Protein AF-W2CV75-F1 (afdb_monomer)

Solvent-accessible surface area (backbone atoms only — not comparable to full-atom values): 5112 Å² total; per-residue (Å²): 135,90,60,78,47,75,50,76,39,63,49,98,86,70,48,42,72,39,35,32,40,33,32,74,87,77,74,43,76,44,50,18,65,79,79,32,78,85,46,17,26,63,50,55,36,42,29,78,74,73,42,75,64,88,86,58,74,85,80,63,63,65,66,58,53,53,51,49,52,56,52,52,65,68,67,68,64,84,84,77,77,134

Secondary structure (DSSP, 8-state):
--SEEEEEEE-TTS-EEEEEEEETTTTEEEEHHHH-GGGSHHHHHHHHTT---TTS-TTS-HHHHHHHHHHHHHH-------

Sequence (82 aa):
GHGIETVTRINAAGRLYGITFIDDANGIAVNGSRLGKGFAANVFNAYFVGGANPFIDEGWPKEKEERAAAVEELTESPNDIP

pLDDT: mean 83.47, std 16.37, range [44.19, 98.38]

Mean predicted aligned error: 12.1 Å

Organism: NCBI:txid1411021

Radius of gyration: 22.79 Å; Cα contacts (8 Å, |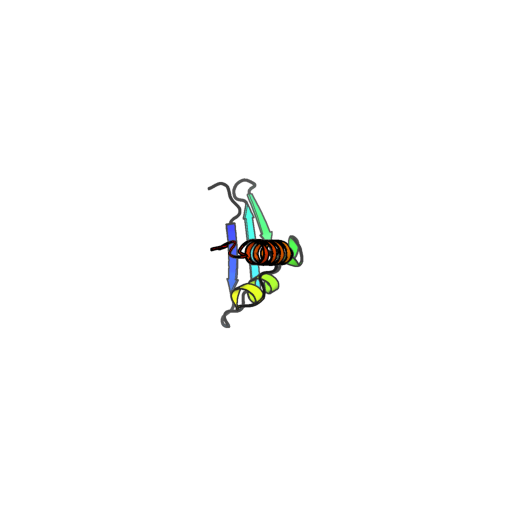Δi|>4): 85; chains: 1; bounding box: 74×24×34 Å

Foldseek 3Di:
DQDKDKDWDADPVRQTQWIWIAGPVVRDIGTLVVVHPCRGSVNVRCVVVPHDNPPDDPVPDPPVVVVVVVVVVVVPDDPPDD

Structure (mmCIF, N/CA/C/O backbone):
data_AF-W2CV75-F1
#
_entry.id   AF-W2CV75-F1
#
loop_
_atom_site.group_PDB
_atom_site.id
_atom_site.type_symbol
_atom_site.label_atom_id
_atom_site.label_alt_id
_atom_site.label_comp_id
_atom_site.label_asym_id
_atom_site.label_entity_id
_atom_site.label_seq_id
_atom_site.pdbx_PDB_ins_code
_atom_site.Cartn_x
_atom_site.Cartn_y
_atom_site.Cartn_z
_atom_site.occupancy
_atom_site.B_iso_or_equiv
_atom_site.auth_seq_id
_atom_site.auth_comp_id
_atom_site.auth_asym_id
_atom_site.auth_atom_id
_atom_site.pdbx_PDB_model_num
ATOM 1 N N . GLY A 1 1 ? -1.831 -11.824 16.355 1.00 54.28 1 GLY A N 1
ATOM 2 C CA . GLY A 1 1 ? -0.483 -11.273 16.136 1.00 54.28 1 GLY A CA 1
ATOM 3 C C . GLY A 1 1 ? -0.536 -9.792 16.429 1.00 54.28 1 GLY A C 1
ATOM 4 O O . GLY A 1 1 ? -1.593 -9.210 16.248 1.00 54.28 1 GLY A O 1
ATOM 5 N N . HIS A 1 2 ? 0.546 -9.197 16.923 1.00 69.50 2 HIS A N 1
ATOM 6 C CA . HIS A 1 2 ? 0.649 -7.742 17.053 1.00 69.50 2 HIS A CA 1
ATOM 7 C C . HIS A 1 2 ? 1.489 -7.250 15.874 1.00 69.50 2 HIS A C 1
ATOM 9 O O . HIS A 1 2 ? 2.693 -7.496 15.840 1.00 69.50 2 HIS A O 1
ATOM 15 N N . GLY A 1 3 ? 0.852 -6.658 14.868 1.00 86.19 3 GLY A N 1
ATOM 16 C CA . GLY A 1 3 ? 1.520 -6.204 13.653 1.00 86.19 3 GLY A CA 1
ATOM 17 C C . GLY A 1 3 ? 0.581 -5.410 12.753 1.00 86.19 3 GLY A C 1
ATOM 18 O O . GLY A 1 3 ? -0.618 -5.344 13.009 1.00 86.19 3 GLY A O 1
ATOM 19 N N . ILE A 1 4 ? 1.152 -4.804 11.713 1.00 94.00 4 ILE A N 1
ATOM 20 C CA . ILE A 1 4 ? 0.389 -4.122 10.670 1.00 94.00 4 ILE A CA 1
ATOM 21 C C . ILE A 1 4 ? 0.194 -5.090 9.507 1.00 94.00 4 ILE A C 1
ATOM 23 O O . ILE A 1 4 ? 1.165 -5.532 8.892 1.00 94.00 4 ILE A O 1
ATOM 27 N N . GL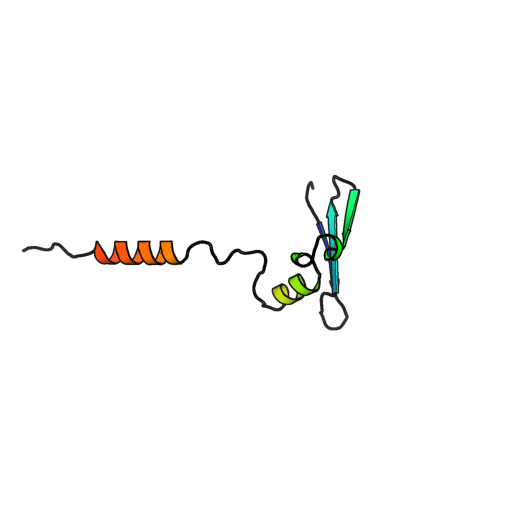U A 1 5 ? -1.058 -5.400 9.195 1.00 95.69 5 GLU A N 1
ATOM 28 C CA . GLU A 1 5 ? -1.431 -6.197 8.031 1.00 95.69 5 GLU A CA 1
ATOM 29 C C . GLU A 1 5 ? -1.730 -5.303 6.824 1.00 95.69 5 GLU A C 1
ATOM 31 O O . GLU A 1 5 ? -1.947 -4.093 6.947 1.00 95.69 5 GLU A O 1
ATOM 36 N N . THR A 1 6 ? -1.747 -5.897 5.628 1.00 96.25 6 THR A N 1
ATOM 37 C CA . THR A 1 6 ? -2.101 -5.171 4.405 1.00 96.25 6 THR A CA 1
ATOM 38 C C . THR A 1 6 ? -3.121 -5.924 3.566 1.00 96.25 6 THR A C 1
ATOM 40 O O . THR A 1 6 ? -3.032 -7.133 3.375 1.00 96.25 6 THR A O 1
ATOM 43 N N . VAL A 1 7 ? -4.076 -5.179 3.011 1.00 97.56 7 VAL A N 1
ATOM 44 C CA . VAL A 1 7 ? -5.021 -5.672 2.004 1.00 97.56 7 VAL A CA 1
ATOM 45 C C . VAL A 1 7 ? -4.738 -4.967 0.688 1.00 97.56 7 VAL A C 1
ATOM 47 O O . VAL A 1 7 ? -4.860 -3.741 0.588 1.00 97.56 7 VAL A O 1
ATOM 50 N N . THR A 1 8 ? -4.393 -5.741 -0.337 1.00 97.75 8 THR A N 1
ATOM 51 C CA . THR A 1 8 ? -4.157 -5.248 -1.695 1.00 97.75 8 THR A CA 1
ATOM 52 C C . THR A 1 8 ? -5.386 -5.467 -2.573 1.00 97.75 8 THR A C 1
ATOM 54 O O . THR A 1 8 ? -6.146 -6.420 -2.410 1.00 97.75 8 THR A O 1
ATOM 57 N N . ARG A 1 9 ? -5.619 -4.543 -3.506 1.00 98.00 9 ARG A N 1
ATOM 58 C CA . ARG A 1 9 ? -6.678 -4.644 -4.515 1.00 98.00 9 ARG A CA 1
ATOM 59 C C . ARG A 1 9 ? -6.040 -4.584 -5.890 1.00 98.00 9 ARG A C 1
ATOM 61 O O . ARG A 1 9 ? -5.356 -3.609 -6.212 1.00 98.00 9 ARG A O 1
ATOM 68 N N . ILE A 1 10 ? -6.266 -5.632 -6.673 1.00 97.81 10 ILE A N 1
ATOM 69 C CA . ILE A 1 10 ? -5.665 -5.850 -7.987 1.00 97.81 10 ILE A CA 1
ATOM 70 C C . ILE A 1 10 ? -6.793 -5.952 -9.012 1.00 97.81 10 ILE A C 1
ATOM 72 O O . ILE A 1 10 ? -7.823 -6.569 -8.745 1.00 97.81 10 ILE A O 1
ATOM 76 N N . ASN A 1 11 ? -6.643 -5.287 -10.156 1.00 97.56 11 ASN A N 1
ATOM 77 C CA . ASN A 1 11 ? -7.635 -5.349 -11.229 1.00 97.56 11 ASN A CA 1
ATOM 78 C C . ASN A 1 11 ? -7.400 -6.560 -12.155 1.00 97.56 11 ASN A C 1
ATOM 80 O O . ASN A 1 11 ? -6.406 -7.269 -12.033 1.00 97.56 11 ASN A O 1
ATOM 84 N N . ALA A 1 12 ? -8.290 -6.768 -13.131 1.00 98.25 12 ALA A N 1
ATOM 85 C CA . ALA A 1 12 ? -8.191 -7.887 -14.077 1.00 98.25 12 ALA A CA 1
ATOM 86 C C . ALA A 1 12 ? -6.902 -7.892 -14.928 1.00 98.25 12 ALA A C 1
ATOM 88 O O . ALA A 1 12 ? -6.509 -8.938 -15.429 1.00 98.25 12 ALA A O 1
ATOM 89 N N . ALA A 1 13 ? -6.235 -6.744 -15.077 1.00 96.50 13 ALA A N 1
ATOM 90 C CA . ALA A 1 13 ? -4.965 -6.618 -15.790 1.00 96.50 13 ALA A CA 1
ATOM 91 C C . ALA A 1 13 ? -3.738 -6.848 -14.885 1.00 96.50 13 ALA A C 1
ATOM 93 O O . ALA A 1 13 ? -2.614 -6.589 -15.304 1.00 96.50 13 ALA A O 1
ATOM 94 N N . GLY A 1 14 ? -3.934 -7.264 -13.628 1.00 95.81 14 GLY A N 1
ATOM 95 C CA . GLY A 1 14 ? -2.849 -7.490 -12.671 1.00 95.81 14 GLY A CA 1
ATOM 96 C C . GLY A 1 14 ? -2.291 -6.217 -12.026 1.00 95.81 14 GLY A C 1
ATOM 97 O O . GLY A 1 14 ? -1.346 -6.294 -11.246 1.00 95.81 14 GLY A O 1
ATOM 98 N N . ARG A 1 15 ? -2.874 -5.039 -12.290 1.00 96.56 15 ARG A N 1
ATOM 99 C CA . ARG A 1 15 ? -2.428 -3.779 -11.681 1.00 96.56 15 ARG A CA 1
ATOM 100 C C . ARG A 1 15 ? -2.965 -3.656 -10.260 1.00 96.56 15 ARG A C 1
ATOM 102 O O . ARG A 1 15 ? -4.183 -3.621 -10.055 1.00 96.56 15 ARG A O 1
ATOM 109 N N . LEU A 1 16 ? -2.062 -3.479 -9.299 1.00 98.06 16 LEU A N 1
ATOM 110 C CA . LEU A 1 16 ? -2.407 -3.076 -7.941 1.00 98.06 16 LEU A CA 1
ATOM 111 C C . LEU A 1 16 ? -2.883 -1.616 -7.968 1.00 98.06 16 LEU A C 1
ATOM 113 O O . LEU A 1 16 ? -2.162 -0.704 -8.379 1.00 98.06 16 LEU A O 1
ATOM 117 N N . TYR A 1 17 ? -4.127 -1.392 -7.551 1.00 96.94 17 TYR A N 1
ATOM 118 C CA . TYR A 1 17 ? -4.775 -0.076 -7.582 1.00 96.94 17 TYR A CA 1
ATOM 119 C C . TYR A 1 17 ? -5.216 0.412 -6.200 1.00 96.94 17 TYR A C 1
ATOM 121 O O . TYR A 1 17 ? -5.552 1.585 -6.040 1.00 96.94 17 TYR A O 1
ATOM 129 N N . GLY A 1 18 ? -5.190 -0.458 -5.192 1.00 98.00 18 GLY A N 1
ATOM 130 C CA . GLY A 1 18 ? -5.482 -0.102 -3.811 1.00 98.00 18 GLY A CA 1
ATOM 131 C C . GLY A 1 18 ? -4.610 -0.884 -2.841 1.00 98.00 18 GLY A C 1
ATOM 132 O O . GLY A 1 18 ? -4.328 -2.059 -3.062 1.00 98.00 18 GLY A O 1
ATOM 133 N N . ILE A 1 19 ? -4.222 -0.227 -1.753 1.00 98.25 19 ILE A N 1
ATOM 134 C CA . ILE A 1 19 ? -3.581 -0.848 -0.596 1.00 98.25 19 ILE A CA 1
ATOM 135 C C . ILE A 1 19 ? -4.163 -0.221 0.674 1.00 98.25 19 ILE A C 1
ATOM 137 O O . ILE A 1 19 ? -4.348 1.000 0.740 1.00 98.25 19 ILE A O 1
ATOM 141 N N . THR A 1 20 ? -4.503 -1.050 1.654 1.00 98.38 20 THR A N 1
ATOM 142 C CA . THR A 1 20 ? -5.012 -0.641 2.968 1.00 98.38 20 THR A CA 1
ATOM 143 C C . THR A 1 20 ? -4.136 -1.276 4.038 1.00 98.38 20 THR A C 1
ATOM 145 O O . THR A 1 20 ? -3.881 -2.472 3.958 1.00 98.38 20 THR A O 1
ATOM 148 N N . PHE A 1 21 ? -3.697 -0.484 5.012 1.00 97.50 21 PHE A N 1
ATOM 149 C CA . PHE A 1 21 ? -2.940 -0.925 6.182 1.00 97.50 21 PHE A CA 1
ATOM 150 C C . PHE A 1 21 ? -3.899 -1.101 7.355 1.00 97.50 21 PHE A C 1
ATOM 152 O O . PHE A 1 21 ? -4.745 -0.228 7.575 1.00 97.50 21 PHE A O 1
ATOM 159 N N . ILE A 1 22 ? -3.782 -2.220 8.061 1.00 97.44 22 ILE A N 1
ATOM 160 C CA . ILE A 1 22 ? -4.665 -2.605 9.160 1.00 97.44 22 ILE A CA 1
ATOM 161 C C . ILE A 1 22 ? -3.816 -2.803 10.410 1.00 97.44 22 ILE A C 1
ATOM 163 O O . ILE A 1 22 ? -2.878 -3.593 10.411 1.00 97.44 22 ILE A O 1
ATOM 167 N N . ASP A 1 23 ? -4.148 -2.060 11.454 1.00 95.81 23 ASP A N 1
ATOM 168 C CA . ASP A 1 23 ? -3.616 -2.231 12.796 1.00 95.81 23 ASP A CA 1
ATOM 169 C C . ASP A 1 23 ? -4.712 -2.837 13.673 1.00 95.81 23 ASP A C 1
ATOM 171 O O . ASP A 1 23 ? -5.610 -2.132 14.145 1.00 95.81 23 ASP A O 1
ATOM 175 N N . ASP A 1 24 ? -4.638 -4.150 13.879 1.00 91.75 24 ASP A N 1
ATOM 176 C CA . ASP A 1 24 ? -5.613 -4.884 14.689 1.00 91.75 24 ASP A CA 1
ATOM 177 C C . ASP A 1 24 ? -5.533 -4.521 16.174 1.00 91.75 24 ASP A C 1
ATOM 179 O O . ASP A 1 24 ? -6.535 -4.602 16.884 1.00 91.75 24 ASP A O 1
ATOM 183 N N . ALA A 1 25 ? -4.360 -4.098 16.658 1.00 92.81 25 ALA A N 1
ATOM 184 C CA . ALA A 1 25 ? -4.186 -3.719 18.055 1.00 92.81 25 ALA A CA 1
ATOM 185 C C . ALA A 1 25 ? -4.912 -2.404 18.368 1.00 92.81 25 ALA A C 1
ATOM 187 O O . ALA A 1 25 ? -5.464 -2.249 19.457 1.00 92.81 25 ALA A O 1
ATOM 188 N N . ASN A 1 26 ? -4.936 -1.481 17.405 1.00 93.62 26 ASN A N 1
ATOM 189 C CA . ASN A 1 26 ? -5.577 -0.176 17.551 1.00 93.62 26 ASN A CA 1
ATOM 190 C C . ASN A 1 26 ? -6.954 -0.079 16.865 1.00 93.62 26 ASN A C 1
ATOM 192 O O . ASN A 1 26 ? -7.622 0.947 16.990 1.00 93.62 26 ASN A O 1
ATOM 196 N N . GLY A 1 27 ? -7.399 -1.118 16.147 1.00 93.81 27 GLY A N 1
ATOM 197 C CA . GLY A 1 27 ? -8.665 -1.115 15.403 1.00 93.81 27 GLY A CA 1
ATOM 198 C C . GLY A 1 27 ? -8.683 -0.108 14.247 1.00 93.81 27 GLY A C 1
ATOM 199 O O . GLY A 1 27 ? -9.725 0.476 13.939 1.00 93.81 27 GLY A O 1
ATOM 200 N N . ILE A 1 28 ? -7.526 0.143 13.630 1.00 95.25 28 ILE A N 1
ATOM 201 C CA . ILE A 1 28 ? -7.337 1.182 12.614 1.00 95.25 28 ILE A CA 1
ATOM 202 C C . ILE A 1 28 ? -7.178 0.537 11.236 1.00 95.25 28 ILE A C 1
ATOM 204 O O . ILE A 1 28 ? -6.349 -0.344 11.046 1.00 95.25 28 ILE A O 1
ATOM 208 N N . ALA A 1 29 ? -7.912 1.040 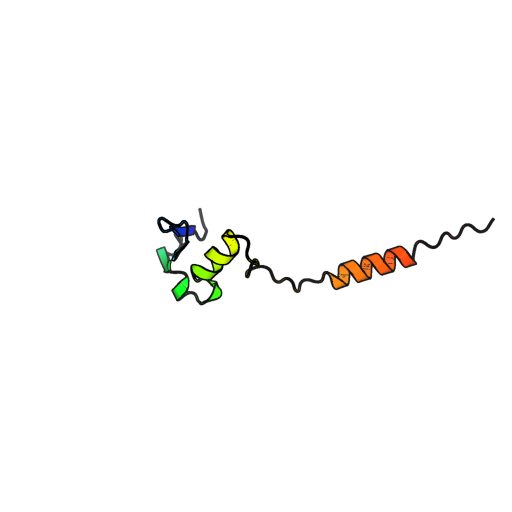10.242 1.00 97.00 29 ALA A N 1
ATOM 209 C CA . ALA A 1 29 ? -7.717 0.685 8.839 1.00 97.00 29 ALA A CA 1
ATOM 210 C C . ALA A 1 29 ? -7.568 1.949 7.984 1.00 97.00 29 ALA A C 1
ATOM 212 O O . ALA A 1 29 ? -8.471 2.790 7.921 1.00 97.00 29 ALA A O 1
ATOM 213 N N . VAL A 1 30 ? -6.432 2.093 7.297 1.00 98.06 30 VAL A N 1
ATOM 214 C CA . VAL A 1 30 ? -6.106 3.301 6.526 1.00 98.06 30 VAL A CA 1
ATOM 215 C C . VAL A 1 30 ? -5.672 2.940 5.113 1.00 98.06 30 VAL A C 1
ATOM 217 O O . VAL A 1 30 ? -4.762 2.145 4.897 1.00 98.06 30 VAL A O 1
ATOM 220 N N . ASN A 1 31 ? -6.308 3.558 4.116 1.00 97.81 31 ASN A N 1
ATOM 221 C CA . ASN A 1 31 ? -5.839 3.475 2.733 1.00 97.81 31 ASN A CA 1
ATOM 222 C C . ASN A 1 31 ? -4.453 4.111 2.622 1.00 97.81 31 ASN A C 1
ATOM 224 O O . ASN A 1 31 ? -4.269 5.237 3.076 1.00 97.81 31 ASN A O 1
ATOM 228 N N . GLY A 1 32 ? -3.509 3.447 1.958 1.00 97.75 32 GLY A N 1
ATOM 229 C CA . GLY A 1 32 ? -2.123 3.914 1.884 1.00 97.75 32 GLY A CA 1
ATOM 230 C C . GLY A 1 32 ? -1.976 5.328 1.314 1.00 97.75 32 GLY A C 1
ATOM 231 O O . GLY A 1 32 ? -1.184 6.118 1.815 1.00 97.75 32 GLY A O 1
ATOM 232 N N . SER A 1 33 ? -2.837 5.726 0.372 1.00 96.50 33 SER A N 1
ATOM 233 C CA . SER A 1 33 ? -2.866 7.101 -0.154 1.00 96.50 33 SER A CA 1
ATOM 234 C C . SER A 1 33 ? -3.151 8.180 0.900 1.00 96.50 33 SER A C 1
ATOM 236 O O . SER A 1 33 ? -2.799 9.336 0.680 1.00 96.50 33 SER A O 1
ATOM 238 N N . ARG A 1 34 ? -3.762 7.825 2.040 1.00 97.44 34 ARG A N 1
ATOM 239 C CA . ARG A 1 34 ? -3.975 8.728 3.183 1.00 97.44 34 ARG A CA 1
ATOM 240 C C . ARG A 1 34 ? -2.754 8.833 4.101 1.00 97.44 34 ARG A C 1
ATOM 242 O O . ARG A 1 34 ? -2.645 9.823 4.809 1.00 97.44 34 ARG A O 1
ATOM 249 N N . LEU A 1 35 ? -1.855 7.846 4.084 1.00 95.88 35 LEU A N 1
ATOM 250 C CA . LEU A 1 35 ? -0.599 7.868 4.847 1.00 95.88 35 LEU A CA 1
ATOM 251 C C . LEU A 1 35 ? 0.497 8.670 4.131 1.00 95.88 35 LEU A C 1
ATOM 253 O O . LEU A 1 35 ? 1.432 9.149 4.762 1.00 95.88 35 LEU A O 1
ATOM 257 N N . GLY A 1 36 ? 0.381 8.839 2.811 1.00 94.69 36 GLY A N 1
ATOM 258 C CA . GLY A 1 36 ? 1.271 9.678 2.013 1.00 94.69 36 GLY A CA 1
ATOM 259 C C . GLY A 1 36 ? 1.598 9.072 0.652 1.00 94.69 36 GLY A C 1
ATOM 260 O O . GLY A 1 36 ? 1.212 7.947 0.335 1.00 94.69 36 GLY A O 1
ATOM 261 N N . LYS A 1 37 ? 2.343 9.822 -0.171 1.00 91.88 37 LYS A N 1
ATOM 262 C CA . LYS A 1 37 ? 2.687 9.406 -1.544 1.00 91.88 37 LYS A CA 1
ATOM 263 C C . LYS A 1 37 ? 3.522 8.123 -1.587 1.00 91.88 37 LYS A C 1
ATOM 265 O O . LYS A 1 37 ? 3.286 7.308 -2.467 1.00 91.88 37 LYS A O 1
ATOM 270 N N . GLY A 1 38 ? 4.430 7.918 -0.628 1.00 93.62 38 GLY A N 1
ATOM 271 C CA . GLY A 1 38 ? 5.252 6.701 -0.534 1.00 93.62 38 GLY A CA 1
ATOM 272 C C . GLY A 1 38 ? 4.460 5.432 -0.200 1.00 93.62 38 GLY A C 1
ATOM 273 O O . GLY A 1 38 ? 4.906 4.334 -0.503 1.00 93.62 38 GLY A O 1
ATOM 274 N N . PHE A 1 39 ? 3.256 5.577 0.359 1.00 95.56 39 PHE A N 1
ATOM 275 C CA . PHE A 1 39 ? 2.382 4.460 0.726 1.00 95.56 39 PHE A CA 1
ATOM 276 C C . PHE A 1 39 ? 1.267 4.218 -0.301 1.00 95.56 39 PHE A C 1
ATOM 278 O O . PHE A 1 39 ? 0.373 3.399 -0.087 1.00 95.56 39 PHE A O 1
ATOM 285 N N . ALA A 1 40 ? 1.273 4.946 -1.417 1.00 96.31 40 ALA A N 1
ATOM 286 C CA . ALA A 1 40 ? 0.244 4.823 -2.432 1.00 96.31 40 ALA A CA 1
ATOM 287 C C . ALA A 1 40 ? 0.399 3.530 -3.250 1.00 96.31 40 ALA A C 1
ATOM 289 O O . ALA A 1 40 ? 1.494 3.039 -3.511 1.00 96.31 40 ALA A O 1
ATOM 290 N N . ALA A 1 41 ? -0.735 3.002 -3.710 1.00 97.44 41 ALA A N 1
ATOM 291 C CA . ALA A 1 41 ? -0.829 1.767 -4.486 1.00 97.44 41 ALA A CA 1
ATOM 292 C C . ALA A 1 41 ? 0.105 1.723 -5.712 1.00 97.44 41 ALA A C 1
ATOM 294 O O . ALA A 1 41 ? 0.672 0.684 -6.030 1.00 97.44 41 ALA A O 1
ATOM 295 N N . ASN A 1 42 ? 0.298 2.854 -6.394 1.00 96.19 42 ASN A N 1
ATOM 296 C CA . ASN A 1 42 ? 1.175 2.946 -7.562 1.00 96.19 42 ASN A CA 1
ATOM 297 C C . ASN A 1 42 ? 2.655 2.701 -7.228 1.00 96.19 42 ASN A C 1
ATOM 299 O O . ASN A 1 42 ? 3.360 2.148 -8.066 1.00 96.19 42 ASN A O 1
ATOM 303 N N . VAL A 1 43 ? 3.104 3.084 -6.030 1.00 96.00 43 VAL A 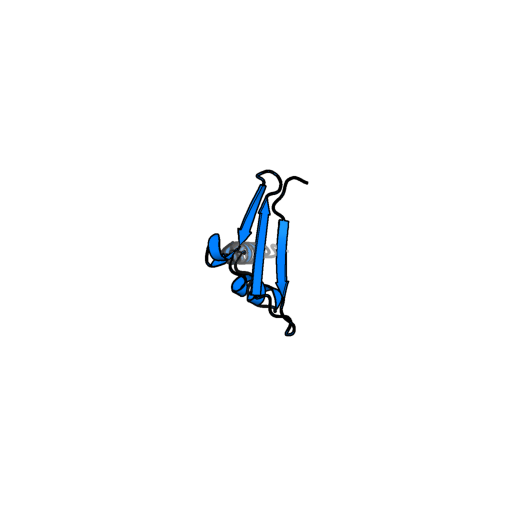N 1
ATOM 304 C CA . VAL A 1 43 ? 4.482 2.880 -5.568 1.00 96.00 43 VAL A CA 1
ATOM 305 C C . VAL A 1 43 ? 4.758 1.387 -5.399 1.00 96.00 43 VAL A C 1
ATOM 307 O O . VAL A 1 43 ? 5.686 0.855 -6.003 1.00 96.00 43 VAL A O 1
ATOM 310 N N . PHE A 1 44 ? 3.881 0.684 -4.680 1.00 95.81 44 PHE A N 1
ATOM 311 C CA . PHE A 1 44 ? 3.973 -0.770 -4.522 1.00 95.81 44 PHE A CA 1
ATOM 312 C C . PHE A 1 44 ? 3.791 -1.514 -5.844 1.00 95.81 44 PHE A C 1
ATOM 314 O O . PHE A 1 44 ? 4.511 -2.469 -6.109 1.00 95.81 44 PHE A O 1
ATOM 321 N N . ASN A 1 45 ? 2.866 -1.064 -6.700 1.00 96.62 45 ASN A N 1
ATOM 322 C CA . ASN A 1 45 ? 2.699 -1.648 -8.027 1.00 96.62 45 ASN A CA 1
ATOM 323 C C . ASN A 1 45 ? 4.000 -1.573 -8.830 1.00 96.62 45 ASN A C 1
ATOM 325 O O . ASN A 1 45 ? 4.390 -2.574 -9.413 1.00 96.62 45 ASN A O 1
ATOM 329 N N . ALA A 1 46 ? 4.657 -0.407 -8.865 1.00 95.44 46 ALA A N 1
ATOM 330 C CA . ALA A 1 46 ? 5.919 -0.226 -9.579 1.00 95.44 46 ALA A CA 1
ATOM 331 C C . ALA A 1 46 ? 7.012 -1.154 -9.036 1.00 95.44 46 ALA A C 1
ATOM 333 O O . ALA A 1 46 ? 7.696 -1.800 -9.822 1.00 95.44 46 ALA A 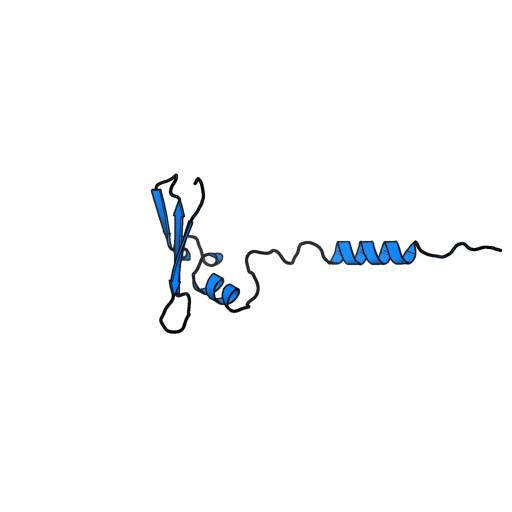O 1
ATOM 334 N N . TYR A 1 47 ? 7.123 -1.277 -7.713 1.00 94.06 47 TYR A N 1
ATOM 335 C CA . TYR A 1 47 ? 8.077 -2.187 -7.085 1.00 94.06 47 TYR A CA 1
ATOM 336 C C . TYR A 1 47 ? 7.813 -3.661 -7.445 1.00 94.06 47 TYR A C 1
ATOM 338 O O . TYR A 1 47 ? 8.707 -4.348 -7.932 1.00 94.06 47 TYR A O 1
ATOM 346 N N . PHE A 1 48 ? 6.579 -4.150 -7.286 1.00 92.44 48 PHE A N 1
ATOM 347 C CA . PHE A 1 48 ? 6.257 -5.564 -7.523 1.00 92.44 48 PHE A CA 1
ATOM 348 C C . PHE A 1 48 ? 6.363 -6.002 -8.988 1.00 92.44 48 PHE A C 1
ATOM 350 O O . PHE A 1 48 ? 6.523 -7.191 -9.247 1.00 92.44 48 PHE A O 1
ATOM 357 N N . VAL A 1 49 ? 6.311 -5.069 -9.945 1.00 94.19 49 VAL A N 1
ATOM 358 C CA . VAL A 1 49 ? 6.557 -5.365 -11.369 1.00 94.19 49 VAL A CA 1
ATOM 359 C C . VAL A 1 49 ? 8.032 -5.218 -11.771 1.00 94.19 49 VAL A C 1
ATOM 361 O O . VAL A 1 49 ? 8.338 -5.172 -12.960 1.00 94.19 49 VAL A O 1
ATOM 364 N N . GLY A 1 50 ? 8.949 -5.150 -10.799 1.00 91.94 50 GLY A N 1
ATOM 365 C CA . GLY A 1 50 ? 10.398 -5.113 -11.024 1.00 91.94 50 GLY A CA 1
ATOM 366 C C . GLY A 1 50 ? 11.016 -3.713 -11.038 1.00 91.94 50 GLY A C 1
ATOM 367 O O . GLY A 1 50 ? 12.155 -3.556 -11.468 1.00 91.94 50 GLY A O 1
ATOM 368 N N . GLY A 1 51 ? 10.284 -2.689 -10.598 1.00 90.75 51 GLY A N 1
ATOM 369 C CA . GLY A 1 51 ? 10.833 -1.350 -10.390 1.00 90.75 51 GLY A CA 1
ATOM 370 C C . GLY A 1 51 ? 11.736 -1.264 -9.157 1.00 90.75 51 GLY A C 1
ATOM 371 O O . GLY A 1 51 ? 11.769 -2.166 -8.320 1.00 90.75 51 GLY A O 1
ATOM 372 N N . ALA A 1 52 ? 12.449 -0.140 -9.031 1.00 88.69 52 ALA A N 1
ATOM 373 C CA . ALA A 1 52 ? 13.290 0.142 -7.870 1.00 88.69 52 ALA A CA 1
ATOM 374 C C . ALA A 1 52 ? 12.481 0.050 -6.567 1.00 88.69 52 ALA A C 1
ATOM 376 O O . ALA A 1 52 ? 11.332 0.496 -6.511 1.00 88.69 52 ALA A O 1
ATOM 377 N N . ASN A 1 53 ? 13.082 -0.525 -5.524 1.00 88.25 53 ASN A N 1
ATOM 378 C CA . ASN A 1 53 ? 12.467 -0.580 -4.205 1.00 88.25 53 ASN A CA 1
ATOM 379 C C . ASN A 1 53 ? 12.600 0.802 -3.538 1.00 88.25 53 ASN A C 1
ATOM 381 O O . ASN A 1 53 ? 13.706 1.203 -3.194 1.00 88.25 53 ASN A O 1
ATOM 385 N N . PRO A 1 54 ? 11.501 1.542 -3.323 1.00 84.12 54 PRO A N 1
ATOM 386 C CA . PRO A 1 54 ? 11.561 2.897 -2.780 1.00 84.12 54 PRO A CA 1
ATOM 387 C C . PRO A 1 54 ? 11.752 2.926 -1.256 1.00 84.12 54 PRO A C 1
ATOM 389 O O . PRO A 1 54 ? 11.811 4.004 -0.672 1.00 84.12 54 PRO A O 1
ATOM 392 N N . PHE A 1 55 ? 11.781 1.759 -0.604 1.00 83.31 55 PHE A N 1
ATOM 393 C CA . PHE A 1 55 ? 11.906 1.617 0.848 1.00 83.31 55 PHE A CA 1
ATOM 394 C C . PHE A 1 55 ? 13.321 1.244 1.297 1.00 83.31 55 PHE A C 1
ATOM 396 O O . PHE A 1 55 ? 13.579 1.195 2.497 1.00 83.31 55 PHE A O 1
ATOM 403 N N . ILE A 1 56 ? 14.225 0.970 0.355 1.00 82.94 56 ILE A N 1
ATOM 404 C CA . ILE A 1 56 ? 15.653 0.830 0.638 1.00 82.94 56 ILE A CA 1
ATOM 405 C C . ILE A 1 56 ? 16.334 2.164 0.351 1.00 82.94 56 ILE A C 1
ATOM 407 O O . ILE A 1 56 ? 16.127 2.772 -0.696 1.00 82.94 56 ILE A O 1
ATOM 411 N N . ASP A 1 57 ? 17.138 2.622 1.301 1.00 71.50 57 ASP A N 1
ATOM 412 C CA . ASP A 1 57 ? 18.070 3.711 1.056 1.00 71.50 57 ASP A CA 1
ATOM 413 C C . ASP A 1 57 ? 19.308 3.116 0.376 1.00 71.50 57 ASP A C 1
ATOM 415 O O . ASP A 1 57 ? 20.152 2.493 1.022 1.00 71.50 57 ASP A O 1
ATOM 419 N N . GLU A 1 58 ? 19.400 3.256 -0.949 1.00 60.34 58 GLU A N 1
ATOM 420 C CA . GLU A 1 58 ? 20.583 2.836 -1.714 1.00 60.34 58 GLU A CA 1
ATOM 421 C C . GLU A 1 58 ? 21.848 3.649 -1.348 1.00 60.34 58 GLU A C 1
ATOM 423 O O . GLU A 1 58 ? 22.932 3.347 -1.845 1.00 60.34 58 GLU A O 1
ATOM 428 N N . GLY A 1 59 ? 21.737 4.655 -0.465 1.00 53.84 59 GLY A N 1
ATOM 429 C CA . GLY A 1 59 ? 22.833 5.476 0.057 1.00 53.84 59 GLY A CA 1
ATOM 430 C C . GLY A 1 59 ? 23.637 4.870 1.218 1.00 53.84 59 GLY A C 1
ATOM 431 O O . GLY A 1 59 ? 24.561 5.518 1.713 1.00 53.84 59 GLY A O 1
ATOM 432 N N . TRP A 1 60 ? 23.343 3.646 1.669 1.00 44.19 60 TRP A N 1
ATOM 433 C CA . TRP A 1 60 ? 24.196 2.941 2.639 1.00 44.19 60 TRP A CA 1
ATOM 434 C C . TRP A 1 60 ? 25.444 2.361 1.931 1.00 44.19 60 TRP A C 1
ATOM 436 O O . TRP A 1 60 ? 25.317 1.759 0.865 1.00 44.19 60 TRP A O 1
ATOM 446 N N . PRO A 1 61 ? 26.675 2.580 2.435 1.00 53.38 61 PRO A N 1
ATOM 447 C CA . PRO A 1 61 ? 27.798 2.919 1.564 1.00 53.38 61 PRO A CA 1
ATOM 448 C C . PRO A 1 61 ? 28.437 1.708 0.876 1.00 53.38 61 PRO A C 1
ATOM 450 O O . PRO A 1 61 ? 29.291 1.046 1.465 1.00 53.38 61 PRO A O 1
ATOM 453 N N . LYS A 1 62 ? 28.155 1.529 -0.421 1.00 57.94 62 LYS A N 1
ATOM 454 C CA . LYS A 1 62 ? 29.028 0.751 -1.323 1.00 57.94 62 LYS A CA 1
ATOM 455 C C . LYS A 1 62 ? 30.444 1.342 -1.398 1.00 57.94 62 LYS A C 1
ATOM 457 O O . LYS A 1 62 ? 31.409 0.602 -1.514 1.00 57.94 62 LYS A O 1
ATOM 462 N N . GLU A 1 63 ? 30.587 2.656 -1.199 1.00 58.22 63 GLU A N 1
ATOM 463 C CA . GLU A 1 63 ? 31.887 3.348 -1.175 1.00 58.22 63 GLU A CA 1
ATOM 464 C C . GLU A 1 63 ? 32.793 2.937 0.000 1.00 58.22 63 GLU A C 1
ATOM 466 O O . GLU A 1 63 ? 34.016 2.971 -0.128 1.00 58.22 63 GLU A O 1
ATOM 471 N N . LYS A 1 64 ? 32.231 2.570 1.167 1.00 58.16 64 LYS A N 1
ATOM 472 C CA . LYS A 1 64 ? 33.042 2.082 2.302 1.00 58.16 64 LYS A CA 1
ATOM 473 C C . LYS A 1 64 ? 33.534 0.663 2.061 1.00 58.16 64 LYS A C 1
ATOM 475 O O . LYS A 1 64 ? 34.632 0.347 2.500 1.00 58.16 64 LYS A O 1
ATOM 480 N N . GLU A 1 65 ? 32.736 -0.153 1.382 1.00 63.16 65 GLU A N 1
ATOM 481 C CA . GLU A 1 65 ? 33.091 -1.520 1.006 1.00 63.16 65 GLU A CA 1
ATOM 482 C C . GLU A 1 65 ? 34.133 -1.521 -0.122 1.00 63.16 65 GLU A C 1
ATOM 484 O O . GLU A 1 65 ? 35.151 -2.189 0.009 1.00 63.16 65 GLU A O 1
ATOM 489 N N . GLU A 1 66 ? 33.985 -0.663 -1.140 1.00 62.78 66 GLU A N 1
ATOM 490 C CA . GLU A 1 66 ? 35.013 -0.447 -2.174 1.00 62.78 66 GLU A CA 1
ATOM 491 C C . GLU A 1 66 ? 36.307 0.149 -1.601 1.00 62.78 66 GLU A C 1
ATOM 493 O O . GLU A 1 66 ? 37.396 -0.290 -1.964 1.00 62.78 66 GLU A O 1
ATOM 498 N N . ARG A 1 67 ? 36.229 1.113 -0.668 1.00 61.72 67 ARG A N 1
ATOM 499 C CA . ARG A 1 67 ? 37.426 1.623 0.027 1.00 61.72 67 ARG A CA 1
ATOM 500 C C . ARG A 1 67 ? 38.079 0.566 0.910 1.00 61.72 67 ARG A C 1
ATOM 502 O O . ARG A 1 67 ? 39.300 0.549 0.977 1.00 61.72 67 ARG A O 1
ATOM 509 N N . ALA A 1 68 ? 37.308 -0.268 1.604 1.00 65.69 68 ALA A N 1
ATOM 510 C CA . ALA A 1 68 ? 37.858 -1.341 2.429 1.00 65.69 68 ALA A CA 1
ATOM 511 C C . ALA A 1 68 ? 38.541 -2.409 1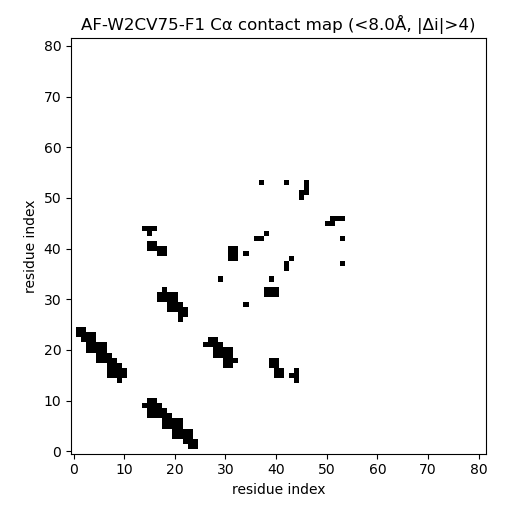.562 1.00 65.69 68 ALA A C 1
ATOM 513 O O . ALA A 1 68 ? 39.684 -2.757 1.842 1.00 65.69 68 ALA A O 1
ATOM 514 N N . ALA A 1 69 ? 37.902 -2.825 0.464 1.00 70.12 69 ALA A N 1
ATOM 515 C CA . ALA A 1 69 ? 38.463 -3.774 -0.494 1.00 70.12 69 ALA A CA 1
ATOM 516 C C . ALA A 1 69 ? 39.746 -3.243 -1.161 1.00 70.12 69 ALA A C 1
ATOM 518 O O . ALA A 1 69 ? 40.740 -3.958 -1.235 1.00 70.12 69 ALA A O 1
ATOM 519 N N . ALA A 1 70 ? 39.771 -1.966 -1.562 1.00 71.44 70 ALA A N 1
ATOM 520 C CA . ALA A 1 70 ? 40.967 -1.344 -2.136 1.00 71.44 70 ALA A CA 1
ATOM 521 C C . ALA A 1 70 ? 42.115 -1.184 -1.119 1.00 71.44 70 ALA A C 1
ATOM 523 O O . ALA A 1 70 ? 43.284 -1.177 -1.499 1.00 71.44 70 ALA A O 1
ATOM 524 N N . VAL A 1 71 ? 41.806 -1.029 0.175 1.00 68.12 71 VAL A N 1
ATOM 525 C CA . VAL A 1 71 ? 42.821 -0.966 1.241 1.00 68.12 71 VAL A CA 1
ATOM 526 C C . VAL A 1 71 ? 43.393 -2.355 1.531 1.00 68.12 71 VAL A C 1
ATOM 528 O O . VAL A 1 71 ? 44.596 -2.460 1.745 1.00 68.12 71 VAL A O 1
ATOM 531 N N . GLU A 1 72 ? 42.572 -3.405 1.493 1.00 67.69 72 GLU A N 1
ATOM 532 C CA . GLU A 1 72 ? 43.004 -4.793 1.698 1.00 67.69 72 GLU A CA 1
ATOM 533 C C . GLU A 1 72 ? 43.923 -5.274 0.558 1.00 67.69 72 GLU A C 1
ATOM 535 O O . GLU A 1 72 ? 45.019 -5.768 0.829 1.00 67.69 72 GLU A O 1
ATOM 540 N N . GLU A 1 73 ? 43.573 -4.972 -0.699 1.00 68.06 73 GLU A N 1
ATOM 541 C CA . GLU A 1 73 ? 44.393 -5.269 -1.889 1.00 68.06 73 GLU A CA 1
ATOM 542 C C . GLU A 1 73 ? 45.770 -4.571 -1.863 1.00 68.06 73 GLU A C 1
ATOM 544 O O . GLU A 1 73 ? 46.770 -5.128 -2.310 1.00 68.06 73 GLU A O 1
ATOM 549 N N . LEU A 1 74 ? 45.865 -3.370 -1.278 1.00 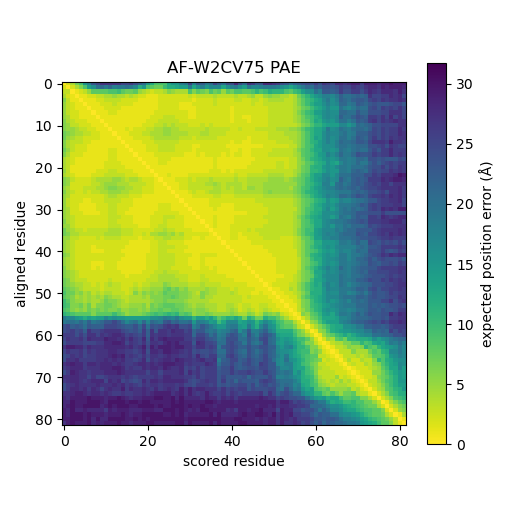63.03 74 LEU A N 1
ATOM 550 C CA . LEU A 1 74 ? 47.136 -2.648 -1.119 1.00 63.03 74 LEU A CA 1
ATOM 551 C C . LEU A 1 74 ? 48.001 -3.167 0.042 1.00 63.03 74 LEU A C 1
ATOM 553 O O . LEU A 1 74 ? 49.190 -2.843 0.103 1.00 63.03 74 LEU A O 1
ATOM 557 N N . THR A 1 75 ? 47.430 -3.936 0.973 1.00 62.94 75 THR A N 1
ATOM 558 C CA . THR A 1 75 ? 48.168 -4.513 2.112 1.00 62.94 75 THR A CA 1
ATOM 559 C C . THR A 1 75 ? 48.725 -5.910 1.838 1.00 62.94 75 THR A C 1
ATOM 561 O O . THR A 1 75 ? 49.627 -6.344 2.555 1.00 62.94 75 THR A O 1
ATOM 564 N N . GLU A 1 76 ? 48.292 -6.570 0.762 1.00 60.03 76 GLU A N 1
ATOM 565 C CA . GLU A 1 76 ? 48.853 -7.835 0.270 1.00 60.03 76 GLU A CA 1
ATOM 566 C C . GLU A 1 76 ? 50.035 -7.606 -0.695 1.00 60.03 76 GLU A C 1
ATOM 568 O O . GLU A 1 76 ? 50.075 -8.115 -1.811 1.00 60.03 76 GLU A O 1
ATOM 573 N N . SER A 1 77 ? 51.047 -6.836 -0.281 1.00 62.62 77 SER A N 1
ATOM 574 C CA . SER A 1 77 ? 52.348 -6.886 -0.965 1.00 62.62 77 SER A CA 1
ATOM 575 C C . SER A 1 77 ? 53.145 -8.070 -0.404 1.00 62.62 77 SER A C 1
ATOM 577 O O . SER A 1 77 ? 53.404 -8.080 0.804 1.00 62.62 77 SER A O 1
ATOM 579 N N . PRO A 1 78 ? 53.583 -9.052 -1.218 1.00 59.53 78 PRO A N 1
ATOM 580 C CA . PRO A 1 78 ? 54.375 -10.171 -0.726 1.00 59.53 78 PRO A CA 1
ATOM 581 C C . PRO A 1 78 ? 55.754 -9.657 -0.308 1.00 59.53 78 PRO A C 1
ATOM 583 O O . PRO A 1 78 ? 56.619 -9.397 -1.143 1.00 59.53 78 PRO A O 1
ATOM 586 N N . ASN A 1 79 ? 55.973 -9.493 0.995 1.00 62.22 79 ASN A N 1
ATOM 587 C CA . ASN A 1 79 ? 57.322 -9.397 1.541 1.00 62.22 79 ASN A CA 1
ATOM 588 C C . ASN A 1 79 ? 57.928 -10.805 1.601 1.00 62.22 79 ASN A C 1
ATOM 590 O O . ASN A 1 79 ? 58.149 -11.341 2.682 1.00 62.22 79 ASN A O 1
ATOM 594 N N . ASP A 1 80 ? 58.209 -11.379 0.433 1.00 59.53 80 ASP A N 1
ATOM 595 C CA . ASP A 1 80 ? 59.157 -12.481 0.301 1.00 59.53 80 ASP A CA 1
ATOM 596 C C . ASP A 1 80 ? 60.497 -11.879 -0.135 1.00 59.53 80 ASP A C 1
ATOM 598 O O . ASP A 1 80 ? 60.781 -11.687 -1.318 1.00 59.53 80 ASP A O 1
ATOM 602 N N . ILE A 1 81 ? 61.307 -11.510 0.858 1.00 53.41 81 ILE A N 1
ATOM 603 C CA . ILE A 1 81 ? 62.733 -11.242 0.657 1.00 53.41 81 ILE A CA 1
ATOM 604 C C . ILE A 1 81 ? 63.445 -12.601 0.792 1.00 53.41 81 ILE A C 1
ATOM 606 O O . ILE A 1 81 ? 63.206 -13.273 1.798 1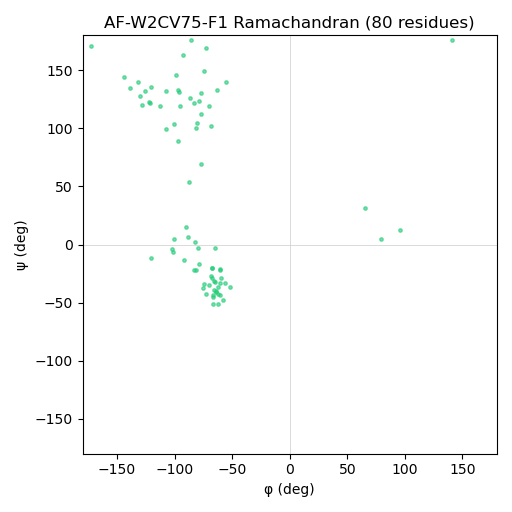.00 53.41 81 ILE A O 1
ATOM 610 N N . PRO A 1 82 ? 64.263 -13.030 -0.190 1.00 65.00 82 PRO A N 1
ATOM 611 C CA . PRO A 1 82 ? 65.003 -14.291 -0.113 1.00 65.00 82 PRO A CA 1
ATOM 612 C C . PRO A 1 82 ? 66.053 -14.311 1.007 1.00 65.00 82 PRO A C 1
ATOM 614 O O . PRO A 1 82 ? 66.561 -13.227 1.382 1.00 65.00 82 PRO A O 1
#

Nearest PDB structures (foldseek):
  4igl-assembly2_D  TM=8.126E-01  e=3.925E+00  Yersinia entomophaga
  9c3c-assembly1_g  TM=5.561E-01  e=3.925E+00  Oryctolagus cuniculus
  8yt8-assembly1_D  TM=5.455E-01  e=5.070E+00  Mus musculus
  6f5z-assembly1_C  TM=4.080E-01  e=2.352E+00  Haloferax volcanii DS2
  6ehz-assembly1_A  TM=4.229E-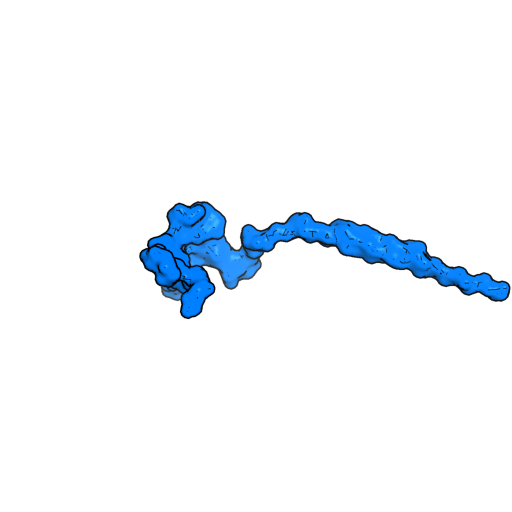01  e=7.935E+00  Mus musculus